Protein AF-A0A516X3Z0-F1 (afdb_monomer_lite)

Sequence (143 aa):
MIRRRTRAALAGLIPVLAIVTACGSGADAGSAPAPSAVTPPSAATAPERSQAQEAGRTMAEPGPGFARALTDRGIPAEKLGDAATLAQLARGICSQDAAGMPAAEIREHLAPVLRYAQSLVGDAMNVDQLSASFIDSARQTSC

Secondary structure (DSSP, 8-state):
---------------------------------------------S---SSTTSSS-----HHHHHHHHHHHTT--HHHH--HHHHHHHHHHHHHHHHTT--HHHHHHHHHHHHHHHHHHHGGGS-HHHHHHHHHHHHHHHT-

Organism: NCBI:txid2597660

Structure (mmCIF, N/CA/C/O backbone):
data_AF-A0A516X3Z0-F1
#
_entry.id   AF-A0A516X3Z0-F1
#
loop_
_atom_site.group_PDB
_atom_site.id
_atom_site.type_symbol
_atom_site.label_atom_id
_atom_site.label_alt_id
_atom_site.label_comp_id
_atom_site.label_asym_id
_atom_site.label_entity_id
_atom_site.label_seq_id
_atom_site.pdbx_PDB_ins_code
_atom_site.Cartn_x
_atom_site.Cartn_y
_atom_site.Cartn_z
_atom_site.occupancy
_atom_site.B_iso_or_equiv
_atom_site.auth_seq_id
_atom_site.auth_comp_id
_atom_site.auth_asym_id
_atom_site.auth_atom_id
_atom_site.pdbx_PDB_model_num
ATOM 1 N N . MET A 1 1 ? -12.886 -21.787 48.479 1.00 44.50 1 MET A N 1
ATOM 2 C CA . MET A 1 1 ? -12.038 -22.947 48.108 1.00 44.50 1 MET A CA 1
ATOM 3 C C . MET A 1 1 ? -11.154 -22.504 46.935 1.00 44.50 1 MET A C 1
ATOM 5 O O . MET A 1 1 ? -11.677 -22.383 45.847 1.00 44.50 1 MET A O 1
ATOM 9 N N . ILE A 1 2 ? -9.996 -21.850 47.091 1.00 49.22 2 ILE A N 1
ATOM 10 C CA . ILE A 1 2 ? -8.626 -22.281 47.469 1.00 49.22 2 ILE A CA 1
ATOM 11 C C . ILE A 1 2 ? -8.101 -23.538 46.740 1.00 49.22 2 ILE A C 1
ATOM 13 O O . ILE A 1 2 ? -8.543 -24.637 47.059 1.00 49.22 2 ILE A O 1
ATOM 17 N N . ARG A 1 3 ? -7.044 -23.311 45.924 1.00 45.72 3 ARG A N 1
ATOM 18 C CA . ARG A 1 3 ? -5.827 -24.112 45.583 1.00 45.72 3 ARG A CA 1
ATOM 19 C C . ARG A 1 3 ? -5.662 -24.300 44.059 1.00 45.72 3 ARG A C 1
ATOM 21 O O . ARG A 1 3 ? -6.631 -24.632 43.408 1.00 45.72 3 ARG A O 1
ATOM 28 N N . ARG A 1 4 ? -4.494 -24.166 43.413 1.00 49.38 4 ARG A N 1
ATOM 29 C CA . ARG A 1 4 ? -3.108 -23.784 43.771 1.00 49.38 4 ARG A CA 1
ATOM 30 C C . ARG A 1 4 ? -2.342 -23.522 42.451 1.00 49.38 4 ARG A C 1
ATOM 32 O O . ARG A 1 4 ? -2.656 -24.120 41.433 1.00 49.38 4 ARG A O 1
ATOM 39 N N . ARG A 1 5 ? -1.329 -22.650 42.510 1.00 63.94 5 ARG A N 1
ATOM 40 C CA . ARG A 1 5 ? -0.326 -22.358 41.464 1.00 63.94 5 ARG A CA 1
ATOM 41 C C . ARG A 1 5 ? 0.619 -23.546 41.224 1.00 63.94 5 ARG A C 1
ATOM 43 O O . ARG A 1 5 ? 0.989 -24.194 42.201 1.00 63.94 5 ARG A O 1
ATOM 50 N N . THR A 1 6 ? 1.175 -23.662 40.016 1.00 59.88 6 THR A N 1
ATOM 51 C CA . THR A 1 6 ? 2.510 -24.250 39.777 1.00 59.88 6 THR A CA 1
ATOM 52 C C . THR A 1 6 ? 3.302 -23.405 38.774 1.00 59.88 6 THR A C 1
ATOM 54 O O . THR A 1 6 ? 2.826 -23.101 37.686 1.00 59.88 6 THR A O 1
ATOM 57 N N . ARG A 1 7 ? 4.504 -22.995 39.196 1.00 54.50 7 ARG A N 1
ATOM 58 C CA . ARG A 1 7 ? 5.578 -22.349 38.421 1.00 54.50 7 ARG A CA 1
ATOM 59 C C . ARG A 1 7 ? 6.604 -23.420 38.017 1.00 54.50 7 ARG A C 1
ATOM 61 O O . ARG A 1 7 ? 6.848 -24.292 38.843 1.00 54.50 7 ARG A O 1
ATOM 68 N N . ALA A 1 8 ? 7.259 -23.272 36.862 1.00 45.84 8 ALA A N 1
ATOM 69 C CA . ALA A 1 8 ? 8.663 -23.640 36.565 1.00 45.84 8 ALA A CA 1
ATOM 70 C C . ALA A 1 8 ? 8.949 -23.173 35.113 1.00 45.84 8 ALA A C 1
ATOM 72 O O . ALA A 1 8 ? 8.174 -23.522 34.235 1.00 45.84 8 ALA A O 1
ATOM 73 N N . ALA A 1 9 ? 9.831 -22.223 34.776 1.00 49.84 9 ALA A N 1
ATOM 74 C CA . ALA A 1 9 ? 11.267 -22.040 35.037 1.00 49.84 9 ALA A CA 1
ATOM 75 C C . ALA A 1 9 ? 12.165 -23.056 34.301 1.00 49.84 9 ALA A C 1
ATOM 77 O O . ALA A 1 9 ? 12.330 -24.168 34.781 1.00 49.84 9 ALA A O 1
ATOM 78 N N . LEU A 1 10 ? 12.761 -22.621 33.181 1.00 47.72 10 LEU A N 1
ATOM 79 C CA . LEU A 1 10 ? 13.981 -23.127 32.519 1.00 47.72 10 LEU A CA 1
ATOM 80 C C . LEU A 1 10 ? 14.488 -21.946 31.656 1.00 47.72 10 LEU A C 1
ATOM 82 O O . LEU A 1 10 ? 13.830 -21.571 30.696 1.00 47.72 10 LEU A O 1
ATOM 86 N N . ALA A 1 11 ? 15.398 -21.086 32.121 1.00 46.22 11 ALA A N 1
ATOM 87 C CA . ALA A 1 11 ? 16.837 -21.286 32.330 1.00 46.22 11 ALA A CA 1
ATOM 88 C C . ALA A 1 11 ? 17.613 -21.548 31.019 1.00 46.22 11 ALA A C 1
ATOM 90 O O . ALA A 1 11 ? 17.735 -22.681 30.581 1.00 46.22 11 ALA A O 1
ATOM 91 N N . GLY A 1 12 ? 18.091 -20.441 30.435 1.00 45.88 12 GLY A N 1
ATOM 92 C CA . GLY A 1 12 ? 19.413 -20.203 29.836 1.00 45.88 12 GLY A CA 1
ATOM 93 C C . GLY A 1 12 ? 20.121 -21.266 28.988 1.00 45.88 12 GLY A C 1
ATOM 94 O O . GLY A 1 12 ? 20.437 -22.344 29.472 1.00 45.88 12 GLY A O 1
ATOM 95 N N . LEU A 1 13 ? 20.568 -20.840 27.798 1.00 48.09 13 LEU A N 1
ATOM 96 C CA . LEU A 1 13 ? 21.904 -21.160 27.273 1.00 48.09 13 LEU A CA 1
ATOM 97 C C . LEU A 1 13 ? 22.301 -20.181 26.145 1.00 48.09 13 LEU A C 1
ATOM 99 O O . LEU A 1 13 ? 21.739 -20.193 25.057 1.00 48.09 13 LEU A O 1
ATOM 103 N N . ILE A 1 14 ? 23.277 -19.324 26.450 1.00 54.28 14 ILE A N 1
ATOM 104 C CA . ILE A 1 14 ? 24.203 -18.640 25.525 1.00 54.28 14 ILE A CA 1
ATOM 105 C C . ILE A 1 14 ? 25.534 -19.401 25.697 1.00 54.28 14 ILE A C 1
ATOM 107 O O . ILE A 1 14 ? 25.860 -19.683 26.856 1.00 54.28 14 ILE A O 1
ATOM 111 N N . PRO A 1 15 ? 26.265 -19.813 24.635 1.00 51.62 15 PRO A N 1
ATOM 112 C CA . PRO A 1 15 ? 27.359 -18.995 24.065 1.00 51.62 15 PRO A CA 1
ATOM 113 C C . PRO A 1 15 ? 27.541 -19.106 22.530 1.00 51.62 15 PRO A C 1
ATOM 115 O O . PRO A 1 15 ? 27.276 -20.138 21.931 1.00 51.62 15 PRO A O 1
ATOM 118 N N . VAL A 1 16 ? 27.785 -17.986 21.833 1.00 51.53 16 VAL A N 1
ATOM 119 C CA . VAL A 1 16 ? 29.098 -17.445 21.385 1.00 51.53 16 VAL A CA 1
ATOM 120 C C . VAL A 1 16 ? 29.862 -18.365 20.423 1.00 51.53 16 VAL A C 1
ATOM 122 O O . VAL A 1 16 ? 30.436 -19.358 20.853 1.00 51.53 16 VAL A O 1
ATOM 125 N N . LEU A 1 17 ? 30.021 -17.932 19.164 1.00 48.44 17 LEU A N 1
ATOM 126 C CA . LEU A 1 17 ? 31.304 -18.068 18.469 1.00 48.44 17 LEU A CA 1
ATOM 127 C C . LEU A 1 17 ? 31.520 -16.917 17.475 1.00 48.44 17 LEU A C 1
ATOM 129 O O . LEU A 1 17 ? 30.699 -16.652 16.602 1.00 48.44 17 LEU A O 1
ATOM 133 N N . ALA A 1 18 ? 32.639 -16.227 17.669 1.00 49.31 18 ALA A N 1
ATOM 134 C CA . ALA A 1 18 ? 33.144 -15.135 16.857 1.00 49.31 18 ALA A CA 1
ATOM 135 C C . ALA A 1 18 ? 33.921 -15.662 15.646 1.00 49.31 18 ALA A C 1
ATOM 137 O O . ALA A 1 18 ? 34.658 -16.637 15.775 1.00 49.31 18 ALA A O 1
ATOM 138 N N . ILE A 1 19 ? 33.862 -14.946 14.521 1.00 53.50 19 ILE A N 1
ATOM 139 C CA . ILE A 1 19 ? 34.963 -14.931 13.554 1.00 53.50 19 ILE A CA 1
ATOM 140 C C . ILE A 1 19 ? 35.242 -13.471 13.199 1.00 53.50 19 ILE A C 1
ATOM 142 O O . ILE A 1 19 ? 34.538 -12.836 12.420 1.00 53.50 19 ILE A O 1
ATOM 146 N N . VAL A 1 20 ? 36.276 -12.939 13.848 1.00 54.50 20 VAL A N 1
ATOM 147 C CA . VAL A 1 20 ? 37.015 -11.754 13.421 1.00 54.50 20 VAL A CA 1
ATOM 148 C C . VAL A 1 20 ? 37.883 -12.187 12.245 1.00 54.50 20 VAL A C 1
ATOM 150 O O . VAL A 1 20 ? 38.672 -13.120 12.374 1.00 54.50 20 VAL A O 1
ATOM 153 N N . THR A 1 21 ? 37.787 -11.503 11.110 1.00 53.25 21 THR A N 1
ATOM 154 C CA . THR A 1 21 ? 38.823 -11.586 10.073 1.00 53.25 21 THR A CA 1
ATOM 155 C C . THR A 1 21 ? 39.284 -10.176 9.748 1.00 53.25 21 THR A C 1
ATOM 157 O O . THR A 1 21 ? 38.823 -9.530 8.813 1.00 53.25 21 THR A O 1
ATOM 160 N N . ALA A 1 22 ? 40.188 -9.692 10.597 1.00 47.06 22 ALA A N 1
ATOM 161 C CA . ALA A 1 22 ? 41.051 -8.566 10.299 1.00 47.06 22 ALA A CA 1
ATOM 162 C C . ALA A 1 22 ? 42.079 -9.030 9.260 1.00 47.06 22 ALA A C 1
ATOM 164 O O . ALA A 1 22 ? 42.940 -9.855 9.560 1.00 47.06 22 ALA A O 1
ATOM 165 N N . CYS A 1 23 ? 41.979 -8.528 8.031 1.00 51.75 23 CYS A N 1
ATOM 166 C CA . CYS A 1 23 ? 43.040 -8.674 7.047 1.00 51.75 23 CYS A CA 1
ATOM 167 C C . CYS A 1 23 ? 43.906 -7.416 7.123 1.00 51.75 23 CYS A C 1
ATOM 169 O O . CYS A 1 23 ? 43.539 -6.354 6.626 1.00 51.75 23 CYS A O 1
ATOM 171 N N . GLY A 1 24 ? 45.026 -7.536 7.825 1.00 45.12 24 GLY A N 1
ATOM 172 C CA . GLY A 1 24 ? 46.067 -6.527 7.878 1.00 45.12 24 GLY A CA 1
ATOM 173 C C . GLY A 1 24 ? 47.416 -7.206 8.041 1.00 45.12 24 GLY A C 1
ATOM 174 O O . GLY A 1 24 ? 47.650 -7.844 9.064 1.00 45.12 24 GLY A O 1
ATOM 175 N N . SER A 1 25 ? 48.277 -7.074 7.029 1.00 49.59 25 SER A N 1
ATOM 176 C CA . SER A 1 25 ? 49.691 -6.660 7.127 1.00 49.59 25 SER A CA 1
ATOM 177 C C . SER A 1 25 ? 50.475 -7.133 5.904 1.00 49.59 25 SER A C 1
ATOM 179 O O . SER A 1 25 ? 50.517 -8.318 5.594 1.00 49.59 25 SER A O 1
ATOM 181 N N . GLY A 1 26 ? 51.142 -6.185 5.256 1.00 38.09 26 GLY A N 1
ATOM 182 C CA . GLY A 1 26 ? 52.136 -6.415 4.216 1.00 38.09 26 GLY A CA 1
ATOM 183 C C . GLY A 1 26 ? 52.932 -5.134 4.012 1.00 38.09 26 GLY A C 1
ATOM 184 O O . GLY A 1 26 ? 52.772 -4.461 3.001 1.00 38.09 26 GLY A O 1
ATOM 185 N N . ALA A 1 27 ? 53.699 -4.744 5.033 1.00 46.62 27 ALA A N 1
ATOM 186 C CA . ALA A 1 27 ? 54.714 -3.706 4.936 1.00 46.62 27 ALA A CA 1
ATOM 187 C C . ALA A 1 27 ? 56.068 -4.403 4.779 1.00 46.62 27 ALA A C 1
ATOM 189 O O . ALA A 1 27 ? 56.590 -4.941 5.750 1.00 46.62 27 ALA A O 1
ATOM 190 N N . ASP A 1 28 ? 56.614 -4.384 3.566 1.00 42.19 28 ASP A N 1
ATOM 191 C CA . ASP A 1 28 ? 58.011 -4.716 3.303 1.00 42.19 28 ASP A CA 1
ATOM 192 C C . ASP A 1 28 ? 58.709 -3.460 2.780 1.00 42.19 28 ASP A C 1
ATOM 194 O O . ASP A 1 28 ? 58.290 -2.838 1.800 1.00 42.19 28 ASP A O 1
ATOM 198 N N . ALA A 1 29 ? 59.749 -3.055 3.503 1.00 48.53 29 ALA A N 1
ATOM 199 C CA . ALA A 1 29 ? 60.626 -1.951 3.169 1.00 48.53 29 ALA A CA 1
ATOM 200 C C . ALA A 1 29 ? 61.791 -2.481 2.325 1.00 48.53 29 ALA A C 1
ATOM 202 O O . ALA A 1 29 ? 62.535 -3.349 2.777 1.00 48.53 29 ALA A O 1
ATOM 203 N N . GLY A 1 30 ? 61.998 -1.931 1.128 1.00 38.81 30 GLY A N 1
ATOM 204 C CA . GLY A 1 30 ? 63.159 -2.288 0.315 1.00 38.81 30 GLY A CA 1
ATOM 205 C C . GLY A 1 30 ? 63.289 -1.498 -0.984 1.00 38.81 30 GLY A C 1
ATOM 206 O O . GLY A 1 30 ? 62.668 -1.846 -1.977 1.00 38.81 30 GLY A O 1
ATOM 207 N N . SER A 1 31 ? 64.175 -0.497 -0.959 1.00 38.44 31 SER A N 1
ATOM 208 C CA . SER A 1 31 ? 64.886 0.115 -2.099 1.00 38.44 31 SER A CA 1
ATOM 209 C C . SER A 1 31 ? 64.107 0.946 -3.135 1.00 38.44 31 SER A C 1
ATOM 211 O O . SER A 1 31 ? 63.380 0.439 -3.981 1.00 38.44 31 SER A O 1
ATOM 213 N N . ALA A 1 32 ? 64.399 2.253 -3.143 1.00 47.66 32 ALA A N 1
ATOM 214 C CA . ALA A 1 32 ? 64.203 3.156 -4.283 1.00 47.66 32 ALA A CA 1
ATOM 215 C C . ALA A 1 32 ? 65.248 2.869 -5.394 1.00 47.66 32 ALA A C 1
ATOM 217 O O . ALA A 1 32 ? 66.347 2.408 -5.070 1.00 47.66 32 ALA A O 1
ATOM 218 N N . PRO A 1 33 ? 64.949 3.145 -6.684 1.00 43.88 33 PRO A N 1
ATOM 219 C CA . PRO A 1 33 ? 65.037 4.516 -7.206 1.00 43.88 33 PRO A CA 1
ATOM 220 C C . PRO A 1 33 ? 63.866 4.968 -8.121 1.00 43.88 33 PRO A C 1
ATOM 222 O O . PRO A 1 33 ? 63.033 4.185 -8.559 1.00 43.88 33 PRO A O 1
ATOM 225 N N . ALA A 1 34 ? 63.830 6.287 -8.342 1.00 46.75 34 ALA A N 1
ATOM 226 C CA . ALA A 1 34 ? 62.845 7.169 -8.997 1.00 46.75 34 ALA A CA 1
ATOM 227 C C . ALA A 1 34 ? 62.550 6.921 -10.505 1.00 46.75 34 ALA A C 1
ATOM 229 O O . ALA A 1 34 ? 63.242 6.127 -11.133 1.00 46.75 34 ALA A O 1
ATOM 230 N N . PRO A 1 35 ? 61.716 7.751 -11.180 1.00 49.78 35 PRO A N 1
ATOM 231 C CA . PRO A 1 35 ? 60.374 8.243 -10.856 1.00 49.78 35 PRO A CA 1
ATOM 232 C C . PRO A 1 35 ? 59.387 7.906 -12.000 1.00 49.78 35 PRO A C 1
ATOM 234 O O . PRO A 1 35 ? 59.642 8.204 -13.163 1.00 49.78 35 PRO A O 1
ATOM 237 N N . SER A 1 36 ? 58.212 7.361 -11.693 1.00 39.88 36 SER A N 1
ATOM 238 C CA . SER A 1 36 ? 57.090 7.375 -12.642 1.00 39.88 36 SER A CA 1
ATOM 239 C C . SER A 1 36 ? 56.037 8.329 -12.112 1.00 39.88 36 SER A C 1
ATOM 241 O O . SER A 1 36 ? 55.472 8.113 -11.042 1.00 39.88 36 SER A O 1
ATOM 243 N N . ALA A 1 37 ? 55.832 9.422 -12.845 1.00 48.72 37 ALA A N 1
ATOM 244 C CA . ALA A 1 37 ? 54.741 10.353 -12.627 1.00 48.72 37 ALA A CA 1
ATOM 245 C C . ALA A 1 37 ? 53.418 9.593 -12.778 1.00 48.72 37 ALA A C 1
ATOM 247 O O . ALA A 1 37 ? 52.929 9.381 -13.885 1.00 48.72 37 ALA A O 1
ATOM 248 N N . VAL A 1 38 ? 52.860 9.145 -11.656 1.00 45.66 38 VAL A N 1
ATOM 249 C CA . VAL A 1 38 ? 51.505 8.610 -11.610 1.00 45.66 38 VAL A CA 1
ATOM 250 C C . VAL A 1 38 ? 50.549 9.792 -11.610 1.00 45.66 38 VAL A C 1
ATOM 252 O O . VAL A 1 38 ? 50.375 10.507 -10.626 1.00 45.66 38 VAL A O 1
ATOM 255 N N . THR A 1 39 ? 49.979 10.043 -12.780 1.00 51.91 39 THR A N 1
ATOM 256 C CA . THR A 1 39 ? 48.796 10.876 -12.951 1.00 51.91 39 THR A CA 1
ATOM 257 C C . THR A 1 39 ? 47.737 10.412 -11.941 1.00 51.91 39 THR A C 1
ATOM 259 O O . THR A 1 39 ? 47.453 9.212 -11.900 1.00 51.91 39 THR A O 1
ATOM 262 N N . PRO A 1 40 ? 47.144 11.288 -11.109 1.00 58.50 40 PRO A N 1
ATOM 263 C CA . PRO A 1 40 ? 45.973 10.881 -10.343 1.00 58.50 40 PRO A CA 1
ATOM 264 C C . PRO A 1 40 ? 44.876 10.486 -11.344 1.00 58.50 40 PRO A C 1
ATOM 266 O O . PRO A 1 40 ? 44.669 11.229 -12.310 1.00 58.50 40 PRO A O 1
ATOM 269 N N . PRO A 1 41 ? 44.163 9.354 -11.177 1.00 45.88 41 PRO A N 1
ATOM 270 C CA . PRO A 1 41 ? 42.935 9.150 -11.922 1.00 45.88 41 PRO A CA 1
ATOM 271 C C . PRO A 1 41 ? 41.963 10.255 -11.510 1.00 45.88 41 PRO A C 1
ATOM 273 O O . PRO A 1 41 ? 41.411 10.274 -10.410 1.00 45.88 41 PRO A O 1
ATOM 276 N N . SER A 1 42 ? 41.838 11.220 -12.415 1.00 47.25 42 SER A N 1
ATOM 277 C CA . SER A 1 42 ? 40.816 12.249 -12.416 1.00 47.25 42 SER A CA 1
ATOM 278 C C . SER A 1 42 ? 39.452 11.569 -12.339 1.00 47.25 42 SER A C 1
ATOM 280 O O . SER A 1 42 ? 39.181 10.647 -13.105 1.00 47.25 42 SER A O 1
ATOM 282 N N . ALA A 1 43 ? 38.650 12.018 -11.374 1.00 51.84 43 ALA A N 1
ATOM 283 C CA . ALA A 1 43 ? 37.234 11.742 -11.158 1.00 51.84 43 ALA A CA 1
ATOM 284 C C . ALA A 1 43 ? 36.542 10.912 -12.260 1.00 51.84 43 ALA A C 1
ATOM 286 O O . ALA A 1 43 ? 36.053 11.454 -13.250 1.00 51.84 43 ALA A O 1
ATOM 287 N N . ALA A 1 44 ? 36.434 9.599 -12.044 1.00 45.28 44 ALA A N 1
ATOM 288 C CA . ALA A 1 44 ? 35.403 8.801 -12.689 1.00 45.28 44 ALA A CA 1
ATOM 289 C C . ALA A 1 44 ? 34.143 8.909 -11.827 1.00 45.28 44 ALA A C 1
ATOM 291 O O . ALA A 1 44 ? 34.072 8.412 -10.703 1.00 45.28 44 ALA A O 1
ATOM 292 N N . THR A 1 45 ? 33.201 9.669 -12.360 1.00 48.78 45 THR A N 1
ATOM 293 C CA . THR A 1 45 ? 31.860 9.959 -11.874 1.00 48.78 45 THR A CA 1
ATOM 294 C C . THR A 1 45 ? 31.191 8.745 -11.219 1.00 48.78 45 THR A C 1
ATOM 296 O O . THR A 1 45 ? 31.204 7.635 -11.748 1.00 48.78 45 THR A O 1
ATOM 299 N N . ALA A 1 46 ? 30.591 8.988 -10.052 1.00 49.28 46 ALA A N 1
ATOM 300 C CA . ALA A 1 46 ? 29.702 8.080 -9.335 1.00 49.28 46 ALA A CA 1
ATOM 301 C C . ALA A 1 46 ? 28.537 7.587 -10.235 1.00 49.28 46 ALA A C 1
ATOM 303 O O . ALA A 1 46 ? 28.242 8.203 -11.259 1.00 49.28 46 ALA A O 1
ATOM 304 N N . PRO A 1 47 ? 27.890 6.462 -9.883 1.00 45.47 47 PRO A N 1
ATOM 305 C CA . PRO A 1 47 ? 27.312 5.529 -10.839 1.00 45.47 47 PRO A CA 1
ATOM 306 C C . PRO A 1 47 ? 26.114 6.113 -11.583 1.00 45.47 47 PRO A C 1
ATOM 308 O O . PRO A 1 47 ? 25.153 6.594 -10.984 1.00 45.47 47 PRO A O 1
ATOM 311 N N . GLU A 1 48 ? 26.145 5.948 -12.900 1.00 45.34 48 GLU A N 1
ATOM 312 C CA . GLU A 1 48 ? 25.043 6.126 -13.842 1.00 45.34 48 GLU A CA 1
ATOM 313 C C . GLU A 1 48 ? 23.956 5.052 -13.608 1.00 45.34 48 GLU A C 1
ATOM 315 O O . GLU A 1 48 ? 23.692 4.185 -14.434 1.00 45.34 48 GLU A O 1
ATOM 320 N N . ARG A 1 49 ? 23.340 5.063 -12.420 1.00 51.28 49 ARG A N 1
ATOM 321 C CA . ARG A 1 49 ? 22.281 4.124 -12.015 1.00 51.28 49 ARG A CA 1
ATOM 322 C C . ARG A 1 49 ? 20.867 4.609 -12.343 1.00 51.28 49 ARG A C 1
ATOM 324 O O . ARG A 1 49 ? 19.913 3.973 -11.913 1.00 51.28 49 ARG A O 1
ATOM 331 N N . SER A 1 50 ? 20.723 5.698 -13.097 1.00 51.47 50 SER A N 1
ATOM 332 C CA . SER A 1 50 ? 19.431 6.390 -13.233 1.00 51.47 50 SER A CA 1
ATOM 333 C C . SER A 1 50 ? 18.851 6.448 -14.647 1.00 51.47 50 SER A C 1
ATOM 335 O O . SER A 1 50 ? 17.866 7.145 -14.834 1.00 51.47 50 SER A O 1
ATOM 337 N N . GLN A 1 51 ? 19.408 5.753 -15.648 1.00 49.72 51 GLN A N 1
ATOM 338 C CA . GLN A 1 51 ? 18.894 5.861 -17.033 1.00 49.72 51 GLN A CA 1
ATOM 339 C C . GLN A 1 51 ? 18.581 4.525 -17.730 1.00 49.72 51 GLN A C 1
ATOM 341 O O . GLN A 1 51 ? 17.929 4.518 -18.769 1.00 49.72 51 GLN A O 1
ATOM 346 N N . ALA A 1 52 ? 18.938 3.378 -17.144 1.00 48.38 52 ALA A N 1
ATOM 347 C CA . ALA A 1 52 ? 18.680 2.063 -17.747 1.00 48.38 52 ALA A CA 1
ATOM 348 C C . ALA A 1 52 ? 17.284 1.471 -17.442 1.00 48.38 52 ALA A C 1
ATOM 350 O O . ALA A 1 52 ? 16.992 0.355 -17.866 1.00 48.38 52 ALA A O 1
ATOM 351 N N . GLN A 1 53 ? 16.418 2.183 -16.711 1.00 51.34 53 GLN A N 1
ATOM 352 C CA . GLN A 1 53 ? 15.120 1.656 -16.259 1.00 51.34 53 GLN A CA 1
ATOM 353 C C . GLN A 1 53 ? 13.908 2.277 -16.982 1.00 51.34 53 GLN A C 1
ATOM 355 O O . GLN A 1 53 ? 12.779 1.858 -16.738 1.00 51.34 53 GLN A O 1
ATOM 360 N N . GLU A 1 54 ? 14.138 3.219 -17.907 1.00 49.19 54 GLU A N 1
ATOM 361 C CA . GLU A 1 54 ? 13.086 4.067 -18.498 1.00 49.19 54 GLU A CA 1
ATOM 362 C C . GLU A 1 54 ? 12.694 3.715 -19.949 1.00 49.19 54 GLU A C 1
ATOM 364 O O . GLU A 1 54 ? 11.771 4.303 -20.505 1.00 49.19 54 GLU A O 1
ATOM 369 N N . ALA A 1 55 ? 13.336 2.734 -20.589 1.00 48.75 55 ALA A N 1
ATOM 370 C CA . ALA A 1 55 ? 13.045 2.375 -21.979 1.00 48.75 55 ALA A CA 1
ATOM 371 C C . ALA A 1 55 ? 12.808 0.869 -22.116 1.00 48.75 55 ALA A C 1
ATOM 373 O O . ALA A 1 55 ? 13.744 0.112 -22.362 1.00 48.75 55 ALA A O 1
ATOM 374 N N . GLY A 1 56 ? 11.564 0.400 -21.965 1.00 43.88 56 GLY A N 1
ATOM 375 C CA . GLY A 1 56 ? 11.307 -0.982 -22.381 1.00 43.88 56 GLY A CA 1
ATOM 376 C C . GLY A 1 56 ? 9.999 -1.668 -22.037 1.00 43.88 56 GLY A C 1
ATOM 377 O O . GLY A 1 56 ? 9.849 -2.803 -22.475 1.00 43.88 56 GLY A O 1
ATOM 378 N N . ARG A 1 57 ? 9.054 -1.072 -21.299 1.00 42.72 57 ARG A N 1
ATOM 379 C CA . ARG A 1 57 ? 7.710 -1.660 -21.162 1.00 42.72 57 ARG A CA 1
ATOM 380 C C . ARG A 1 57 ? 6.653 -0.580 -21.014 1.00 42.72 57 ARG A C 1
ATOM 382 O O . ARG A 1 57 ? 6.434 -0.069 -19.925 1.00 42.72 57 ARG A O 1
ATOM 389 N N . THR A 1 58 ? 5.934 -0.306 -22.094 1.00 42.56 58 THR A N 1
ATOM 390 C CA . THR A 1 58 ? 4.591 0.282 -22.054 1.00 42.56 58 THR A CA 1
ATOM 391 C C . THR A 1 58 ? 3.601 -0.734 -21.468 1.00 42.56 58 THR A C 1
ATOM 393 O O . THR A 1 58 ? 2.626 -1.117 -22.104 1.00 42.56 58 THR A O 1
ATOM 396 N N . MET A 1 59 ? 3.865 -1.223 -20.255 1.00 50.56 59 MET A N 1
ATOM 397 C CA . MET A 1 59 ? 2.770 -1.638 -19.388 1.00 50.56 59 MET A CA 1
ATOM 398 C C . MET A 1 59 ? 2.137 -0.343 -18.885 1.00 50.56 59 MET A C 1
ATOM 400 O O . MET A 1 59 ? 2.860 0.617 -18.610 1.00 50.56 59 MET A O 1
ATOM 404 N N . ALA A 1 60 ? 0.805 -0.284 -18.835 1.00 55.28 60 ALA A N 1
ATOM 405 C CA . ALA A 1 60 ? 0.105 0.835 -18.217 1.00 55.28 60 ALA A CA 1
ATOM 406 C C . ALA A 1 60 ? 0.776 1.165 -16.875 1.00 55.28 60 ALA A C 1
ATOM 408 O O . ALA A 1 60 ? 1.133 0.244 -16.137 1.00 55.28 60 ALA A O 1
ATOM 409 N N . GLU A 1 61 ? 1.019 2.450 -16.597 1.00 60.38 61 GLU A N 1
ATOM 410 C CA . GLU A 1 61 ? 1.673 2.830 -15.347 1.00 60.38 61 GLU A CA 1
ATOM 411 C C . GLU A 1 61 ? 0.937 2.157 -14.172 1.00 60.38 61 GLU A C 1
ATOM 413 O O . GLU A 1 61 ? -0.290 2.265 -14.091 1.00 60.38 61 GLU A O 1
ATOM 418 N N . PRO A 1 62 ? 1.647 1.474 -13.255 1.00 70.25 62 PRO A N 1
ATOM 419 C CA . PRO A 1 62 ? 1.016 0.800 -12.122 1.00 70.25 62 PRO A CA 1
ATOM 420 C C . PRO A 1 62 ? 0.142 1.743 -11.283 1.00 70.25 62 PRO A C 1
ATOM 422 O O . PRO A 1 62 ? -0.843 1.315 -10.691 1.00 70.25 62 PRO A O 1
ATOM 425 N N . GLY A 1 63 ? 0.488 3.036 -11.250 1.00 81.50 63 GLY A N 1
ATOM 426 C CA . GLY A 1 63 ? -0.158 4.065 -10.434 1.00 81.50 63 GLY A CA 1
ATOM 427 C C . GLY A 1 63 ? -1.654 4.232 -10.712 1.00 81.50 63 GLY A C 1
ATOM 428 O O . GLY A 1 63 ? -2.446 3.963 -9.811 1.00 81.50 63 GLY A O 1
ATOM 429 N N . PRO A 1 64 ? -2.079 4.647 -11.923 1.00 89.06 64 PRO A N 1
ATOM 430 C CA . PRO A 1 64 ? -3.497 4.849 -12.230 1.00 89.06 64 PRO A CA 1
ATOM 431 C C . PRO A 1 64 ? -4.367 3.595 -12.078 1.00 89.06 64 PRO A C 1
ATOM 433 O O . PRO A 1 64 ? -5.494 3.692 -11.594 1.00 89.06 64 PRO A O 1
ATOM 436 N N . GLY A 1 65 ? -3.856 2.421 -12.466 1.00 91.50 65 GLY A N 1
ATOM 437 C CA . GLY A 1 65 ? -4.579 1.153 -12.316 1.00 91.50 65 GLY A CA 1
ATOM 438 C C . GLY A 1 65 ? -4.790 0.792 -10.847 1.00 91.50 65 GLY A C 1
ATOM 439 O O . GLY A 1 65 ? -5.919 0.542 -10.423 1.00 91.50 65 GLY A O 1
ATOM 440 N N . PHE A 1 66 ? -3.719 0.855 -10.056 1.00 95.19 66 PHE A N 1
ATOM 441 C CA . PHE A 1 66 ? -3.758 0.571 -8.626 1.00 95.19 66 PHE A CA 1
ATOM 442 C C . PHE A 1 66 ? -4.636 1.564 -7.858 1.00 95.19 66 PHE A C 1
ATOM 444 O O . PHE A 1 66 ? -5.451 1.156 -7.032 1.00 95.19 66 PHE A O 1
ATOM 451 N N . ALA A 1 67 ? -4.527 2.859 -8.171 1.00 95.75 67 ALA A N 1
ATOM 452 C CA . ALA A 1 67 ? -5.367 3.899 -7.585 1.00 95.75 67 ALA A CA 1
ATOM 453 C C . ALA A 1 67 ? -6.854 3.612 -7.827 1.00 95.75 67 ALA A C 1
ATOM 455 O O . ALA A 1 67 ? -7.645 3.618 -6.888 1.00 95.75 67 ALA A O 1
ATOM 456 N N . ARG A 1 68 ? -7.222 3.284 -9.073 1.00 95.62 68 ARG A N 1
ATOM 457 C CA . ARG A 1 68 ? -8.602 2.948 -9.431 1.00 95.62 68 ARG A CA 1
ATOM 458 C C . ARG A 1 68 ? -9.102 1.711 -8.687 1.00 95.62 68 ARG A C 1
ATOM 460 O O . ARG A 1 68 ? -10.194 1.752 -8.135 1.00 95.62 68 ARG A O 1
ATOM 467 N N . ALA A 1 69 ? -8.298 0.652 -8.615 1.00 96.31 69 ALA A N 1
ATOM 468 C CA . ALA A 1 69 ? -8.668 -0.569 -7.902 1.00 96.31 69 ALA A CA 1
ATOM 469 C C . ALA A 1 69 ? -8.884 -0.336 -6.393 1.00 96.31 69 ALA A C 1
ATOM 471 O O . ALA A 1 69 ? -9.798 -0.917 -5.808 1.00 96.31 69 ALA A O 1
ATOM 472 N N . LEU A 1 70 ? -8.094 0.542 -5.766 1.00 97.06 70 LEU A N 1
ATOM 473 C CA . LEU A 1 70 ? -8.313 0.960 -4.378 1.00 97.06 70 LEU A CA 1
ATOM 474 C C . LEU A 1 70 ? -9.618 1.758 -4.226 1.00 97.06 70 LEU A C 1
ATOM 476 O O . LEU A 1 70 ? -10.411 1.468 -3.328 1.00 97.06 70 LEU A O 1
ATOM 480 N N . THR A 1 71 ? -9.874 2.713 -5.123 1.00 96.94 71 THR A N 1
ATOM 481 C CA . THR A 1 71 ? -11.109 3.512 -5.119 1.00 96.94 71 THR A CA 1
ATOM 482 C C . THR A 1 71 ? -12.353 2.650 -5.315 1.00 96.94 71 THR A C 1
ATOM 484 O O . THR A 1 71 ? -13.323 2.822 -4.578 1.00 96.94 71 THR A O 1
ATOM 487 N N . ASP A 1 72 ? -12.317 1.673 -6.224 1.00 96.88 72 ASP A N 1
ATOM 488 C CA . ASP A 1 72 ? -13.421 0.732 -6.466 1.00 96.88 72 ASP A CA 1
ATOM 489 C C . ASP A 1 72 ? -13.733 -0.130 -5.223 1.00 96.88 72 ASP A C 1
ATOM 491 O O . ASP A 1 72 ? -14.854 -0.613 -5.055 1.00 96.88 72 ASP A O 1
ATOM 495 N N . ARG A 1 73 ? -12.765 -0.281 -4.308 1.00 96.25 73 ARG A N 1
ATOM 496 C CA . ARG A 1 73 ? -12.926 -0.950 -3.005 1.00 96.25 73 ARG A CA 1
ATOM 497 C C . ARG A 1 73 ? -13.324 -0.001 -1.871 1.00 96.25 73 ARG A C 1
ATOM 499 O O . ARG A 1 73 ? -13.429 -0.439 -0.731 1.00 96.25 73 ARG A O 1
ATOM 506 N N . GLY A 1 74 ? -13.553 1.280 -2.155 1.00 96.62 74 GLY A N 1
ATOM 507 C CA . GLY A 1 74 ? -13.936 2.288 -1.164 1.00 96.62 74 GLY A CA 1
ATOM 508 C C . GLY A 1 74 ? -12.762 2.930 -0.418 1.00 96.62 74 GLY A C 1
ATOM 509 O O . GLY A 1 74 ? -12.975 3.558 0.617 1.00 96.62 74 GLY A O 1
ATOM 510 N N . ILE A 1 75 ? -11.528 2.789 -0.916 1.00 97.44 75 ILE A N 1
ATOM 511 C CA . ILE A 1 75 ? -10.336 3.432 -0.348 1.00 97.44 75 ILE A CA 1
ATOM 512 C C . ILE A 1 75 ? -1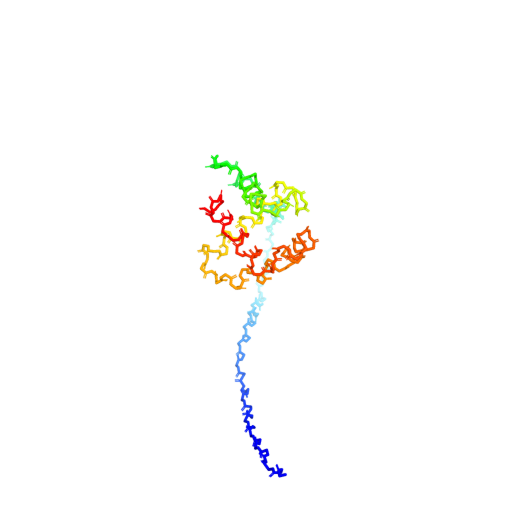0.028 4.696 -1.172 1.00 97.44 75 ILE A C 1
ATOM 514 O O . ILE A 1 75 ? -9.760 4.575 -2.367 1.00 97.44 75 ILE A O 1
ATOM 518 N N . PRO A 1 76 ? -10.034 5.907 -0.582 1.00 96.25 76 PRO A N 1
ATOM 519 C CA . PRO A 1 76 ? -9.821 7.155 -1.321 1.00 96.25 76 PRO A CA 1
ATOM 520 C C . PRO A 1 76 ? -8.343 7.327 -1.715 1.00 96.25 76 PRO A C 1
ATOM 522 O O . PRO A 1 76 ? -7.564 7.983 -1.018 1.00 96.25 76 PRO A O 1
ATOM 525 N N . ALA A 1 77 ? -7.937 6.688 -2.816 1.00 94.94 77 ALA A N 1
ATOM 526 C CA . ALA A 1 77 ? -6.555 6.629 -3.287 1.00 94.94 77 ALA A CA 1
ATOM 527 C C . ALA A 1 77 ? -5.937 8.010 -3.545 1.00 94.94 77 ALA A C 1
ATOM 529 O O . ALA A 1 77 ? -4.760 8.217 -3.260 1.00 94.94 77 ALA A O 1
ATOM 530 N N . GLU A 1 78 ? -6.738 8.980 -3.984 1.00 93.94 78 GLU A N 1
ATOM 531 C CA . GLU A 1 78 ? -6.324 10.365 -4.213 1.00 93.94 78 GLU A CA 1
ATOM 532 C C . GLU A 1 78 ? -5.829 11.073 -2.944 1.00 93.94 78 GLU A C 1
ATOM 534 O O . GLU A 1 78 ? -5.096 12.057 -3.024 1.00 93.94 78 GLU A O 1
ATOM 539 N N . LYS A 1 79 ? -6.214 10.572 -1.764 1.00 96.81 79 LYS A N 1
ATOM 540 C CA . LYS A 1 79 ? -5.748 11.080 -0.470 1.00 96.81 79 LYS A CA 1
ATOM 541 C C . LYS A 1 79 ? -4.514 10.346 0.042 1.00 96.81 79 LYS A C 1
ATOM 543 O O . LYS A 1 79 ? -3.834 10.871 0.914 1.00 96.81 79 LYS A O 1
ATOM 548 N N . LEU A 1 80 ? -4.226 9.149 -0.472 1.00 94.88 80 LEU A N 1
ATOM 549 C CA . LEU A 1 80 ? -3.067 8.345 -0.071 1.00 94.88 80 LEU A CA 1
ATOM 550 C C . LEU A 1 80 ? -1.759 8.840 -0.694 1.00 94.88 80 LEU A C 1
ATOM 552 O O . LEU A 1 80 ? -0.698 8.665 -0.099 1.00 94.88 80 LEU A O 1
ATOM 556 N N . GLY A 1 81 ? -1.829 9.446 -1.876 1.00 93.94 81 GLY A N 1
ATOM 557 C CA . GLY A 1 81 ? -0.673 9.989 -2.574 1.00 93.94 81 GLY A CA 1
ATOM 558 C C . GLY A 1 81 ? -0.967 10.251 -4.044 1.00 93.94 81 GLY A C 1
ATOM 559 O O . GLY A 1 81 ? -2.044 9.939 -4.550 1.00 93.94 81 GLY A O 1
ATOM 560 N N . ASP A 1 82 ? 0.011 10.821 -4.737 1.00 93.44 82 ASP A N 1
ATOM 561 C CA . ASP A 1 82 ? -0.057 10.977 -6.186 1.00 93.44 82 ASP A CA 1
ATOM 562 C C . ASP A 1 82 ? 0.146 9.638 -6.924 1.00 93.44 82 ASP A C 1
ATOM 564 O O . ASP A 1 82 ? 0.488 8.603 -6.341 1.00 93.44 82 ASP A O 1
ATOM 568 N N . ALA A 1 83 ? -0.063 9.656 -8.244 1.00 89.81 83 ALA A N 1
ATOM 569 C CA . ALA A 1 83 ? 0.066 8.466 -9.083 1.00 89.81 83 ALA A CA 1
ATOM 570 C C . ALA A 1 83 ? 1.462 7.822 -8.986 1.00 89.81 83 ALA A C 1
ATOM 572 O O . ALA A 1 83 ? 1.561 6.596 -8.960 1.00 89.81 83 ALA A O 1
ATOM 573 N N . ALA A 1 84 ? 2.526 8.624 -8.877 1.00 91.06 84 ALA A N 1
ATOM 574 C CA . ALA A 1 84 ? 3.896 8.129 -8.762 1.00 91.06 84 ALA A CA 1
ATOM 575 C C . ALA A 1 84 ? 4.127 7.396 -7.432 1.00 91.06 84 ALA A C 1
ATOM 577 O O . ALA A 1 84 ? 4.692 6.300 -7.413 1.00 91.06 84 ALA A O 1
ATOM 578 N N . THR A 1 85 ? 3.640 7.959 -6.326 1.00 94.31 85 THR A N 1
ATOM 579 C CA . THR A 1 85 ? 3.684 7.350 -4.991 1.00 94.31 85 THR A CA 1
ATOM 580 C C . THR A 1 85 ? 2.920 6.030 -4.973 1.00 94.31 85 THR A C 1
ATOM 582 O O . THR A 1 85 ? 3.449 5.009 -4.528 1.00 94.31 85 THR A O 1
ATOM 585 N N . LEU A 1 86 ? 1.704 6.015 -5.523 1.00 95.12 86 LEU A N 1
ATOM 586 C CA . LEU A 1 86 ? 0.885 4.807 -5.625 1.00 95.12 86 LEU A CA 1
ATOM 587 C C . LEU A 1 86 ? 1.527 3.749 -6.533 1.00 95.12 86 LEU A C 1
ATOM 589 O O . LEU A 1 86 ? 1.500 2.563 -6.205 1.00 95.12 86 LEU A O 1
ATOM 593 N N . ALA A 1 87 ? 2.185 4.159 -7.621 1.00 93.94 87 ALA A N 1
ATOM 594 C CA . ALA A 1 87 ? 2.939 3.250 -8.478 1.00 93.94 87 ALA A CA 1
ATOM 595 C C . ALA A 1 87 ? 4.123 2.612 -7.737 1.00 93.94 87 ALA A C 1
ATOM 597 O O . ALA A 1 87 ? 4.374 1.416 -7.890 1.00 93.94 87 ALA A O 1
ATOM 598 N N . GLN A 1 88 ? 4.861 3.384 -6.931 1.00 94.94 88 GLN A N 1
ATOM 599 C CA . GLN A 1 88 ? 5.954 2.841 -6.119 1.00 94.94 88 GLN A CA 1
ATOM 600 C C . GLN A 1 88 ? 5.449 1.888 -5.040 1.00 94.94 88 GLN A C 1
ATOM 602 O O . GLN A 1 88 ? 6.050 0.835 -4.834 1.00 94.94 88 GLN A O 1
ATOM 607 N N . LEU A 1 89 ? 4.322 2.209 -4.404 1.00 96.00 89 LEU A N 1
ATOM 608 C CA . LEU A 1 89 ? 3.709 1.331 -3.417 1.00 96.00 89 LEU A CA 1
ATOM 609 C C . LEU A 1 89 ? 3.308 -0.012 -4.040 1.00 96.00 89 LEU A C 1
ATOM 611 O O . LEU A 1 89 ? 3.688 -1.060 -3.524 1.00 96.00 89 LEU A O 1
ATOM 615 N N . ALA A 1 90 ? 2.616 0.014 -5.183 1.00 96.31 90 ALA A N 1
ATOM 616 C CA . ALA A 1 90 ? 2.229 -1.200 -5.896 1.00 96.31 90 ALA A CA 1
ATOM 617 C C . ALA A 1 90 ? 3.451 -2.037 -6.309 1.00 96.31 90 ALA A C 1
ATOM 619 O O . ALA A 1 90 ? 3.473 -3.246 -6.089 1.00 96.31 90 ALA A O 1
ATOM 620 N N . ARG A 1 91 ? 4.506 -1.395 -6.833 1.00 94.88 91 ARG A N 1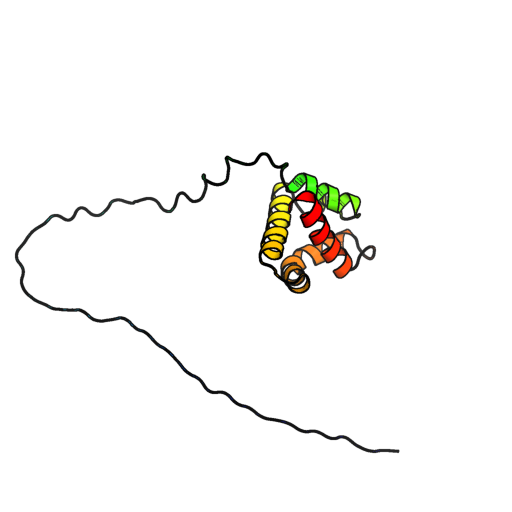
ATOM 621 C CA . ARG A 1 91 ? 5.772 -2.069 -7.171 1.00 94.88 91 ARG A CA 1
ATOM 622 C C . ARG A 1 91 ? 6.439 -2.709 -5.954 1.00 94.88 91 ARG A C 1
ATOM 624 O O . ARG A 1 91 ? 6.954 -3.817 -6.070 1.00 94.88 91 ARG A O 1
ATOM 631 N N . GLY A 1 92 ? 6.429 -2.033 -4.805 1.00 95.88 92 GLY A N 1
ATOM 632 C CA . GLY A 1 92 ? 6.962 -2.562 -3.548 1.00 95.88 92 GLY A CA 1
ATOM 633 C C . GLY A 1 92 ? 6.200 -3.793 -3.056 1.00 95.88 92 GLY A C 1
ATOM 634 O O . GLY A 1 92 ? 6.817 -4.769 -2.643 1.00 95.88 92 GLY A O 1
ATOM 635 N N . ILE A 1 93 ? 4.870 -3.784 -3.166 1.00 96.81 93 ILE A N 1
ATOM 636 C CA . ILE A 1 93 ? 4.037 -4.945 -2.830 1.00 96.81 93 ILE A CA 1
ATOM 637 C C . ILE A 1 93 ? 4.343 -6.113 -3.777 1.00 96.81 93 ILE A C 1
ATOM 639 O O . ILE A 1 93 ? 4.627 -7.214 -3.312 1.00 96.81 93 ILE A O 1
ATOM 643 N N . CYS A 1 94 ? 4.349 -5.874 -5.093 1.00 95.75 94 CYS A N 1
ATOM 644 C CA . CYS A 1 94 ? 4.624 -6.921 -6.079 1.00 95.75 94 CYS A CA 1
ATOM 645 C C . CYS A 1 94 ? 6.027 -7.517 -5.941 1.00 95.75 94 CYS A C 1
ATOM 647 O O . CYS A 1 94 ? 6.200 -8.716 -6.137 1.00 95.75 94 CYS A O 1
ATOM 649 N N . SER A 1 95 ? 7.039 -6.711 -5.603 1.00 96.12 95 SER A N 1
ATOM 650 C CA . SER A 1 95 ? 8.404 -7.218 -5.431 1.00 96.12 95 SER A CA 1
ATOM 651 C C . SER A 1 95 ? 8.543 -8.104 -4.192 1.00 96.12 95 SER A C 1
ATOM 653 O O . SER A 1 95 ? 9.216 -9.130 -4.259 1.00 96.12 95 SER A O 1
ATOM 655 N N . GLN A 1 96 ? 7.874 -7.757 -3.089 1.00 96.94 96 GLN A N 1
ATOM 656 C CA . GLN A 1 96 ? 7.832 -8.588 -1.883 1.00 96.94 96 GLN A CA 1
ATOM 657 C C . GLN A 1 96 ? 7.051 -9.886 -2.124 1.00 96.94 96 GLN A C 1
ATOM 659 O O . GLN A 1 96 ? 7.509 -10.960 -1.737 1.00 96.94 96 GLN A O 1
ATOM 664 N N . ASP A 1 97 ? 5.919 -9.807 -2.826 1.00 94.69 97 ASP A N 1
ATOM 665 C CA . ASP A 1 97 ? 5.111 -10.975 -3.185 1.00 94.69 97 ASP A CA 1
ATOM 666 C C . ASP A 1 97 ? 5.874 -11.936 -4.111 1.00 94.69 97 ASP A C 1
ATOM 668 O O . ASP A 1 97 ? 5.940 -13.137 -3.858 1.00 94.69 97 ASP A O 1
ATOM 672 N N . ALA A 1 98 ? 6.551 -11.402 -5.134 1.00 95.00 98 ALA A N 1
ATOM 673 C CA . ALA A 1 98 ? 7.399 -12.179 -6.039 1.00 95.00 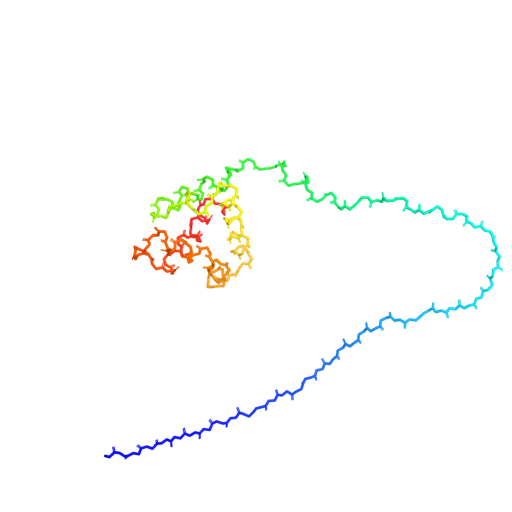98 ALA A CA 1
ATOM 674 C C . ALA A 1 98 ? 8.614 -12.806 -5.333 1.00 95.00 98 ALA A C 1
ATOM 676 O O . ALA A 1 98 ? 9.109 -13.847 -5.766 1.00 95.00 98 ALA A O 1
ATOM 677 N N . ALA A 1 99 ? 9.084 -12.206 -4.235 1.00 96.69 99 ALA A N 1
ATOM 678 C CA . ALA A 1 99 ? 10.111 -12.783 -3.371 1.00 96.69 99 ALA A CA 1
ATOM 679 C C . ALA A 1 99 ? 9.574 -13.900 -2.449 1.00 96.69 99 ALA A C 1
ATOM 681 O O . ALA A 1 99 ? 10.347 -14.490 -1.695 1.00 96.69 99 ALA A O 1
ATOM 682 N N . GLY A 1 100 ? 8.271 -14.202 -2.500 1.00 95.94 100 GLY A N 1
ATOM 683 C CA . GLY A 1 100 ? 7.624 -15.214 -1.666 1.00 95.94 100 GLY A CA 1
ATOM 684 C C . GLY A 1 100 ? 7.409 -14.770 -0.219 1.00 95.94 100 GLY A C 1
ATOM 685 O O . GLY A 1 100 ? 7.222 -15.619 0.654 1.00 95.94 100 GLY A O 1
ATOM 686 N N . MET A 1 101 ? 7.455 -13.461 0.054 1.00 97.06 101 MET A N 1
ATOM 687 C CA . MET A 1 101 ? 7.230 -12.930 1.395 1.00 97.06 101 MET A CA 1
ATOM 688 C C . MET A 1 101 ? 5.788 -13.220 1.843 1.00 97.06 101 MET A C 1
ATOM 690 O O . MET A 1 101 ? 4.842 -12.961 1.092 1.00 97.06 101 MET A O 1
ATOM 694 N N . PRO A 1 102 ? 5.571 -13.740 3.064 1.00 94.94 102 PRO A N 1
ATOM 695 C CA . PRO A 1 102 ? 4.224 -13.991 3.551 1.00 94.94 102 PRO A CA 1
ATOM 696 C C . PRO A 1 102 ? 3.442 -12.678 3.693 1.00 94.94 102 PRO A C 1
ATOM 698 O O . PRO A 1 102 ? 3.964 -11.671 4.168 1.00 94.94 102 PRO A O 1
ATOM 701 N N . ALA A 1 103 ? 2.147 -12.699 3.364 1.00 90.00 103 ALA A N 1
ATOM 702 C CA . ALA A 1 103 ? 1.291 -11.506 3.392 1.00 90.00 103 ALA A CA 1
ATOM 703 C C . ALA A 1 103 ? 1.259 -10.796 4.760 1.00 90.00 103 ALA A C 1
ATOM 705 O O . ALA A 1 103 ? 1.109 -9.578 4.821 1.00 90.00 103 ALA A O 1
ATOM 706 N N . ALA A 1 104 ? 1.430 -11.540 5.859 1.00 93.44 104 ALA A N 1
ATOM 707 C CA . ALA A 1 104 ? 1.531 -10.964 7.198 1.00 93.44 104 ALA A CA 1
ATOM 708 C C . ALA A 1 104 ? 2.772 -10.069 7.361 1.00 93.44 104 ALA A C 1
ATOM 710 O O . ALA A 1 104 ? 2.681 -9.044 8.024 1.00 93.44 104 ALA A O 1
ATOM 711 N N . GLU A 1 105 ? 3.897 -10.424 6.740 1.00 96.69 105 GLU A N 1
ATOM 712 C CA . GLU A 1 105 ? 5.141 -9.646 6.774 1.00 96.69 105 GLU A CA 1
ATOM 713 C C . GLU A 1 105 ? 5.069 -8.444 5.821 1.00 96.69 105 GLU A C 1
ATOM 715 O O . GLU A 1 105 ? 5.412 -7.329 6.214 1.00 96.69 105 GLU A O 1
ATOM 720 N N . ILE A 1 106 ? 4.473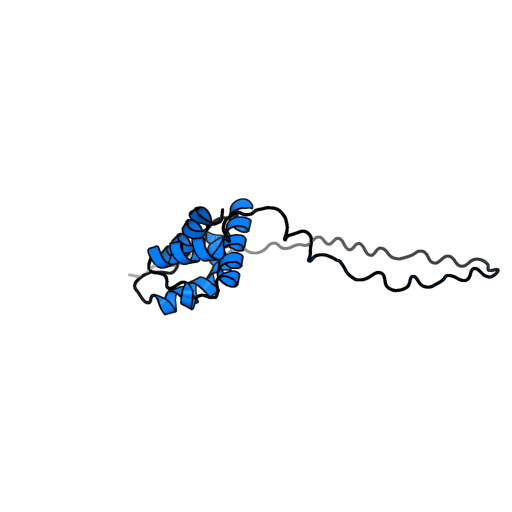 -8.617 4.633 1.00 94.88 106 ILE A N 1
ATOM 721 C CA . ILE A 1 106 ? 4.131 -7.498 3.733 1.00 94.88 106 ILE A CA 1
ATOM 722 C C . ILE A 1 106 ? 3.257 -6.472 4.472 1.00 94.88 106 ILE A C 1
ATOM 724 O O . ILE A 1 106 ? 3.496 -5.266 4.401 1.00 94.88 106 ILE A O 1
ATOM 728 N N . ARG A 1 107 ? 2.263 -6.935 5.241 1.00 95.44 107 ARG A N 1
ATOM 729 C CA . ARG A 1 107 ? 1.388 -6.067 6.041 1.00 95.44 107 ARG A CA 1
ATOM 730 C C . ARG A 1 107 ? 2.157 -5.257 7.085 1.00 95.44 107 ARG A C 1
ATOM 732 O O . ARG A 1 107 ? 1.830 -4.088 7.271 1.00 95.44 107 ARG A O 1
ATOM 739 N N . GLU A 1 108 ? 3.161 -5.832 7.747 1.00 96.12 108 GLU A N 1
ATOM 740 C CA . GLU A 1 108 ? 3.997 -5.086 8.701 1.00 96.12 108 GLU A CA 1
ATOM 741 C C . GLU A 1 108 ? 4.738 -3.935 8.006 1.00 96.12 108 GLU A C 1
ATOM 743 O O . GLU A 1 108 ? 4.766 -2.814 8.516 1.00 96.12 108 GLU A O 1
ATOM 748 N N . HIS A 1 109 ? 5.255 -4.165 6.796 1.00 96.06 109 HIS A N 1
ATOM 749 C CA . HIS A 1 109 ? 5.869 -3.107 5.989 1.00 96.06 109 HIS A CA 1
ATOM 750 C C . HIS A 1 109 ? 4.858 -2.052 5.516 1.00 96.06 109 HIS A C 1
ATOM 752 O O . HIS A 1 109 ? 5.188 -0.867 5.444 1.00 96.06 109 HIS A O 1
ATOM 758 N N . LEU A 1 110 ? 3.616 -2.456 5.244 1.00 96.56 110 LEU A N 1
ATOM 759 C CA . LEU A 1 110 ? 2.526 -1.554 4.868 1.00 96.56 110 LEU A CA 1
ATOM 760 C C . LEU A 1 110 ? 1.885 -0.830 6.062 1.00 96.56 110 LEU A C 1
ATOM 762 O O . LEU A 1 110 ? 1.125 0.115 5.849 1.00 96.56 110 LEU A O 1
ATOM 766 N N . ALA A 1 111 ? 2.174 -1.223 7.305 1.00 96.25 111 ALA A N 1
ATOM 767 C CA . ALA A 1 111 ? 1.451 -0.762 8.490 1.00 96.25 111 ALA A CA 1
ATOM 768 C C . ALA A 1 111 ? 1.310 0.772 8.607 1.00 96.25 111 ALA A C 1
ATOM 770 O O . ALA A 1 111 ? 0.216 1.228 8.953 1.00 96.25 111 ALA A O 1
ATOM 771 N N . PRO A 1 112 ? 2.331 1.603 8.298 1.00 96.88 112 PRO A N 1
ATOM 772 C CA . PRO A 1 112 ? 2.170 3.058 8.309 1.00 96.88 112 PRO A CA 1
ATOM 773 C C . PRO A 1 112 ? 1.113 3.551 7.312 1.00 96.88 112 PRO A C 1
ATOM 775 O O . PRO A 1 112 ? 0.266 4.370 7.666 1.00 96.88 112 PRO A O 1
ATOM 778 N N . VAL A 1 113 ? 1.122 3.010 6.091 1.00 97.25 113 VAL A N 1
ATOM 779 C CA . VAL A 1 113 ? 0.158 3.358 5.038 1.00 97.25 113 VAL A CA 1
ATOM 780 C C . VAL A 1 113 ? -1.232 2.854 5.402 1.00 97.25 113 VAL A C 1
ATOM 782 O O . VAL A 1 113 ? -2.203 3.583 5.242 1.00 97.25 113 VAL A O 1
ATOM 785 N N . LEU A 1 114 ? -1.340 1.645 5.956 1.00 97.44 114 LEU A N 1
ATOM 786 C CA . LEU A 1 114 ? -2.622 1.065 6.357 1.00 97.44 114 LEU A CA 1
ATOM 787 C C . LEU A 1 114 ? -3.279 1.843 7.498 1.00 97.44 114 LEU A C 1
ATOM 789 O O . LEU A 1 114 ? -4.486 2.052 7.464 1.00 97.44 114 LEU A O 1
ATOM 793 N N . ARG A 1 115 ? -2.508 2.330 8.479 1.00 96.69 115 ARG A N 1
ATOM 794 C CA . ARG A 1 115 ? -3.038 3.204 9.541 1.00 96.69 115 ARG A CA 1
ATOM 795 C C . ARG A 1 115 ? -3.528 4.538 8.992 1.00 96.69 115 ARG A C 1
ATOM 797 O O . ARG A 1 115 ? -4.558 5.037 9.438 1.00 96.69 115 ARG A O 1
ATOM 804 N N . TYR A 1 116 ? -2.807 5.108 8.028 1.00 97.38 116 TYR A N 1
ATOM 805 C CA . TYR A 1 116 ? -3.256 6.324 7.359 1.00 97.38 116 TYR A CA 1
ATOM 806 C C . TYR A 1 116 ? -4.516 6.070 6.522 1.00 97.38 116 TYR A C 1
ATOM 808 O O . TYR A 1 116 ? -5.491 6.796 6.650 1.00 97.38 116 TYR A O 1
ATOM 816 N N . ALA A 1 117 ? -4.564 4.985 5.749 1.00 97.25 117 ALA A N 1
ATOM 817 C CA . ALA A 1 117 ? -5.762 4.590 5.015 1.00 97.25 117 ALA A CA 1
ATOM 818 C C . ALA A 1 117 ? -6.956 4.370 5.955 1.00 97.25 117 ALA A C 1
ATOM 820 O O . ALA A 1 117 ? -8.055 4.833 5.663 1.00 97.25 117 ALA A O 1
ATOM 821 N N . GLN A 1 118 ? -6.732 3.744 7.115 1.00 97.38 118 GLN A N 1
ATOM 822 C CA . GLN A 1 118 ? -7.758 3.541 8.135 1.00 97.38 118 GLN A CA 1
ATOM 823 C C . GLN A 1 118 ? -8.324 4.863 8.662 1.00 97.38 118 GLN A C 1
ATOM 825 O O . GLN A 1 118 ? -9.534 4.973 8.836 1.00 97.38 118 GLN A O 1
ATOM 830 N N . SER A 1 119 ? -7.496 5.893 8.866 1.00 97.31 119 SER A N 1
ATOM 831 C CA . SER A 1 119 ? -8.001 7.205 9.297 1.00 97.31 119 SER A CA 1
ATOM 832 C C . SER A 1 119 ? -8.856 7.899 8.231 1.00 97.31 119 SER A C 1
ATOM 834 O O . SER A 1 119 ? -9.702 8.724 8.572 1.00 97.31 119 SER A O 1
ATOM 836 N N . LEU A 1 120 ? -8.673 7.547 6.954 1.00 97.25 120 LEU A N 1
ATOM 837 C CA . LEU A 1 120 ? -9.464 8.072 5.842 1.00 97.25 120 LEU A CA 1
ATOM 838 C C . LEU A 1 120 ? -10.805 7.351 5.673 1.00 97.25 120 LEU A C 1
ATOM 840 O O . LEU A 1 120 ? -11.786 7.996 5.306 1.00 97.25 120 LEU A O 1
ATOM 844 N N . VAL A 1 121 ? -10.849 6.037 5.914 1.00 96.44 121 VAL A N 1
ATOM 845 C CA . VAL A 1 121 ? -12.068 5.219 5.747 1.00 96.44 121 VAL A CA 1
ATOM 846 C C . VAL A 1 121 ? -12.874 5.043 7.041 1.00 96.44 121 VAL A C 1
ATOM 848 O O . VAL A 1 121 ? -14.035 4.640 6.990 1.00 96.44 121 VAL A O 1
ATOM 851 N N . GLY A 1 122 ? -12.289 5.351 8.201 1.00 93.94 122 GLY A N 1
ATOM 852 C CA . GLY A 1 122 ? -12.922 5.186 9.509 1.00 93.94 122 GLY A CA 1
ATOM 853 C C . GLY A 1 122 ? -13.216 3.719 9.835 1.00 93.94 122 GLY A C 1
ATOM 854 O O . GLY A 1 122 ? -12.406 2.835 9.563 1.00 93.94 122 GLY A O 1
ATOM 855 N N . ASP A 1 123 ? -14.397 3.454 10.395 1.00 94.12 123 ASP A N 1
ATOM 856 C CA . ASP A 1 123 ? -14.824 2.107 10.807 1.00 94.12 123 ASP A CA 1
ATOM 857 C C . ASP A 1 123 ? -15.338 1.234 9.646 1.00 94.12 123 ASP A C 1
ATOM 859 O O . ASP A 1 123 ? -15.746 0.092 9.861 1.00 94.12 123 ASP A O 1
ATOM 863 N N . ALA A 1 124 ? -15.327 1.743 8.407 1.00 94.38 124 ALA A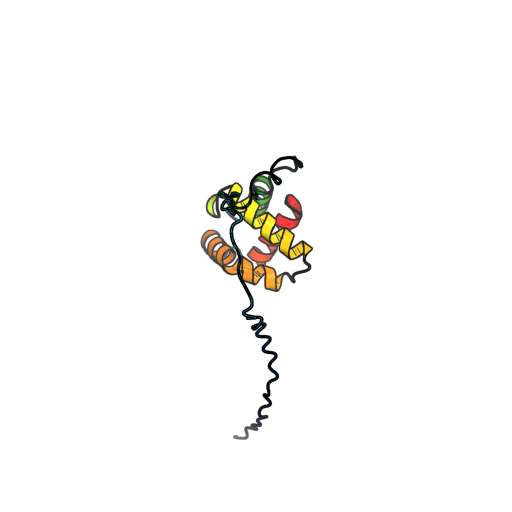 N 1
ATOM 864 C CA . ALA A 1 124 ? -15.799 1.000 7.238 1.00 94.38 124 ALA A CA 1
ATOM 865 C C . ALA A 1 124 ? -14.933 -0.233 6.929 1.00 94.38 124 ALA A C 1
ATOM 867 O O . ALA A 1 124 ? -15.444 -1.230 6.419 1.00 94.38 124 ALA A O 1
ATOM 868 N N . MET A 1 125 ? -13.632 -0.168 7.236 1.00 95.38 125 MET A N 1
ATOM 869 C CA . MET A 1 125 ? -12.696 -1.279 7.072 1.00 95.38 125 MET A CA 1
ATOM 870 C C . MET A 1 125 ? -11.689 -1.334 8.217 1.00 95.38 125 MET A C 1
ATOM 872 O O . MET A 1 125 ? -11.113 -0.325 8.624 1.00 95.38 125 MET A O 1
ATOM 876 N N . ASN A 1 126 ? -11.415 -2.545 8.694 1.00 94.12 126 ASN A N 1
ATOM 8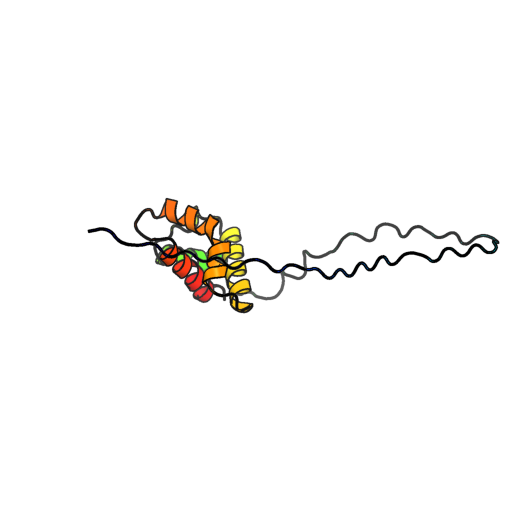77 C CA . ASN A 1 126 ? -10.306 -2.781 9.613 1.00 94.12 126 ASN A CA 1
ATOM 878 C C . ASN A 1 126 ? -8.963 -2.922 8.863 1.00 94.12 126 ASN A C 1
ATOM 880 O O . ASN A 1 126 ? -8.913 -3.036 7.636 1.00 94.12 126 ASN A O 1
ATOM 884 N N . VAL A 1 127 ? -7.855 -2.929 9.612 1.00 93.62 127 VAL A N 1
ATOM 885 C CA . VAL A 1 127 ? -6.489 -3.003 9.056 1.00 93.62 127 VAL A CA 1
ATOM 886 C C . VAL A 1 127 ? -6.260 -4.265 8.218 1.00 93.62 127 VAL A C 1
ATOM 888 O O . VAL A 1 127 ? -5.548 -4.201 7.218 1.00 93.62 127 VAL A O 1
ATOM 891 N N . ASP A 1 128 ? -6.876 -5.394 8.572 1.00 93.62 128 ASP A N 1
ATOM 892 C CA . ASP A 1 128 ? -6.721 -6.646 7.823 1.00 93.62 128 ASP A CA 1
ATOM 893 C C . ASP A 1 128 ? -7.430 -6.583 6.467 1.00 93.62 128 ASP A C 1
ATOM 895 O O . ASP A 1 128 ? -6.861 -6.977 5.448 1.00 93.62 128 ASP A O 1
ATOM 899 N N . GLN A 1 129 ? -8.637 -6.014 6.431 1.00 96.31 129 GLN A N 1
ATOM 900 C CA . GLN A 1 129 ? -9.388 -5.770 5.196 1.00 96.31 129 GLN A CA 1
ATOM 901 C C . GLN A 1 129 ? -8.675 -4.766 4.285 1.00 96.31 129 GLN A C 1
ATOM 903 O O . GLN A 1 129 ? -8.616 -4.968 3.069 1.00 96.31 129 GLN A O 1
ATOM 908 N N . LEU A 1 130 ? -8.095 -3.710 4.866 1.00 97.00 130 LEU A N 1
ATOM 909 C CA . LEU A 1 130 ? -7.267 -2.758 4.130 1.00 97.00 130 LEU A CA 1
ATOM 910 C C . LEU A 1 130 ? -6.029 -3.451 3.562 1.00 97.00 130 LEU A C 1
ATOM 912 O O . LEU A 1 130 ? -5.773 -3.351 2.368 1.00 97.00 130 LEU A O 1
ATOM 916 N N . SER A 1 131 ? -5.299 -4.217 4.375 1.00 97.06 131 SER A N 1
ATOM 917 C CA . SER A 1 131 ? -4.111 -4.942 3.919 1.00 97.06 131 SER A CA 1
ATOM 918 C C . SER A 1 131 ? -4.423 -5.871 2.749 1.00 97.06 131 SER A C 1
ATOM 920 O O . SER A 1 131 ? -3.708 -5.847 1.749 1.00 97.06 131 SER A O 1
ATOM 922 N N . ALA A 1 132 ? -5.493 -6.664 2.854 1.00 96.50 132 ALA A N 1
ATOM 923 C CA . ALA A 1 132 ? -5.937 -7.536 1.772 1.00 96.50 132 ALA A CA 1
ATOM 924 C C . ALA A 1 132 ? -6.286 -6.724 0.516 1.00 96.50 132 ALA A C 1
ATOM 926 O O . ALA A 1 132 ? -5.845 -7.058 -0.578 1.00 96.50 132 ALA A O 1
ATOM 927 N N . SER A 1 133 ? -6.993 -5.601 0.674 1.00 97.38 133 SER A N 1
ATOM 928 C CA . SER A 1 133 ? -7.367 -4.735 -0.446 1.00 97.38 133 SER A CA 1
ATOM 929 C C . SER A 1 133 ? -6.167 -4.134 -1.173 1.00 97.38 133 SER A C 1
ATOM 931 O O . SER A 1 133 ? -6.179 -4.093 -2.401 1.00 97.38 133 SER A O 1
ATOM 933 N N . PHE A 1 134 ? -5.122 -3.714 -0.456 1.00 97.19 134 PHE A N 1
ATOM 934 C CA . PHE A 1 134 ? -3.885 -3.218 -1.068 1.00 97.19 134 PHE A CA 1
ATOM 935 C C . PHE A 1 134 ? -3.137 -4.329 -1.809 1.00 97.19 134 PHE A C 1
ATOM 937 O O . PHE A 1 134 ? -2.749 -4.137 -2.959 1.00 97.19 134 PHE A O 1
ATOM 944 N N . ILE A 1 135 ? -2.962 -5.494 -1.181 1.00 95.94 135 ILE A N 1
ATOM 945 C CA . ILE A 1 135 ? -2.225 -6.609 -1.789 1.00 95.94 135 ILE A CA 1
ATOM 946 C C . ILE A 1 135 ? -2.962 -7.136 -3.025 1.00 95.94 135 ILE A C 1
ATOM 948 O O . ILE A 1 135 ? -2.361 -7.268 -4.090 1.00 95.94 135 ILE A O 1
ATOM 952 N N . ASP A 1 136 ? -4.270 -7.370 -2.923 1.00 96.38 136 ASP A N 1
ATOM 953 C CA . ASP A 1 136 ? -5.073 -7.862 -4.041 1.00 96.38 136 ASP A CA 1
ATOM 954 C C . ASP A 1 136 ? -5.138 -6.855 -5.190 1.00 96.38 136 ASP A C 1
ATOM 956 O O . ASP A 1 136 ? -5.068 -7.252 -6.350 1.00 96.38 136 ASP A O 1
ATOM 960 N N . SER A 1 137 ? -5.270 -5.558 -4.890 1.00 96.50 137 SER A N 1
ATOM 961 C CA . SER A 1 137 ? -5.297 -4.527 -5.933 1.00 96.50 137 SER A CA 1
ATOM 962 C C . SER A 1 137 ? -3.960 -4.466 -6.665 1.00 96.50 137 SER A C 1
ATOM 964 O O . SER A 1 137 ? -3.948 -4.448 -7.890 1.00 96.50 137 SER A O 1
ATOM 966 N N . ALA A 1 138 ? -2.836 -4.525 -5.942 1.00 94.56 138 ALA A N 1
ATOM 967 C CA . ALA A 1 138 ? -1.514 -4.551 -6.561 1.00 94.56 138 ALA A CA 1
ATOM 968 C C . ALA A 1 138 ? -1.351 -5.780 -7.469 1.00 94.56 138 ALA A C 1
ATOM 970 O O . ALA A 1 138 ? -0.927 -5.638 -8.612 1.00 94.56 138 ALA A O 1
ATOM 971 N N . ARG A 1 139 ? -1.776 -6.962 -7.005 1.00 93.50 139 ARG A N 1
ATOM 972 C CA . ARG A 1 139 ? -1.752 -8.208 -7.790 1.00 93.50 139 ARG A CA 1
ATOM 973 C C . ARG A 1 139 ? -2.629 -8.188 -9.035 1.00 93.50 139 ARG A C 1
ATOM 975 O O . ARG A 1 139 ? -2.325 -8.888 -9.986 1.00 93.50 139 ARG A O 1
ATOM 982 N N . GLN A 1 140 ? -3.733 -7.448 -9.019 1.00 93.25 140 GLN A N 1
ATOM 983 C CA . GLN A 1 140 ? -4.654 -7.386 -10.156 1.00 93.25 140 GLN A CA 1
ATOM 984 C C . GLN A 1 140 ? -4.213 -6.387 -11.227 1.00 93.25 140 GLN A C 1
ATOM 986 O O . GLN A 1 140 ? -4.605 -6.535 -12.382 1.00 93.25 140 GLN A O 1
ATOM 991 N N . THR A 1 141 ? -3.465 -5.347 -10.849 1.00 91.12 141 THR A N 1
ATOM 992 C CA . THR A 1 141 ? -3.195 -4.213 -11.747 1.00 91.12 141 THR A CA 1
ATOM 993 C C . THR A 1 141 ? -1.729 -4.004 -12.087 1.00 91.12 141 THR A C 1
ATOM 995 O O . THR A 1 141 ? -1.436 -3.293 -13.046 1.00 91.12 141 THR A O 1
ATOM 998 N N . SER A 1 142 ? -0.820 -4.530 -11.270 1.00 83.94 142 SER A N 1
ATOM 999 C CA . SER A 1 142 ? 0.582 -4.095 -11.237 1.00 83.94 142 SER A CA 1
ATOM 1000 C C . SER A 1 142 ? 1.574 -5.250 -11.142 1.00 83.94 142 SER A C 1
ATOM 1002 O O . SER A 1 142 ? 2.721 -5.090 -11.569 1.00 83.94 142 SER A O 1
ATOM 1004 N N . CYS A 1 143 ? 1.138 -6.373 -10.570 1.00 86.44 143 CYS A N 1
ATOM 1005 C CA . CYS A 1 143 ? 1.751 -7.675 -10.760 1.00 86.44 143 CYS A CA 1
ATOM 1006 C C . CYS A 1 143 ? 1.026 -8.373 -11.938 1.00 86.44 143 CYS A C 1
ATOM 1008 O O . CYS A 1 143 ? 1.653 -9.272 -12.527 1.00 86.44 143 CYS A O 1
#

Foldseek 3Di:
DDDDDDDDDDDDDDDDDDDDDDDDDDDDDDDDDDDDPDDPPDDPDDDPPDPPPPPDDPPPQLQVQLCVLCVVVVQNSVVLDDSVVSSVLLVLLVVCVVVVNDLVVVLVVCVVSLVVSCVVRPPPDDSVRSSCSNNVSSVVRPD

Radius of gyration: 28.01 Å; chains: 1; bounding box: 81×36×70 Å

pLDDT: mean 75.05, std 23.16, range [38.09, 97.44]